Protein AF-A0A9D6NI84-F1 (afdb_monomer_lite)

Radius of gyration: 28.87 Å; chains: 1; bounding box: 32×53×102 Å

Sequence (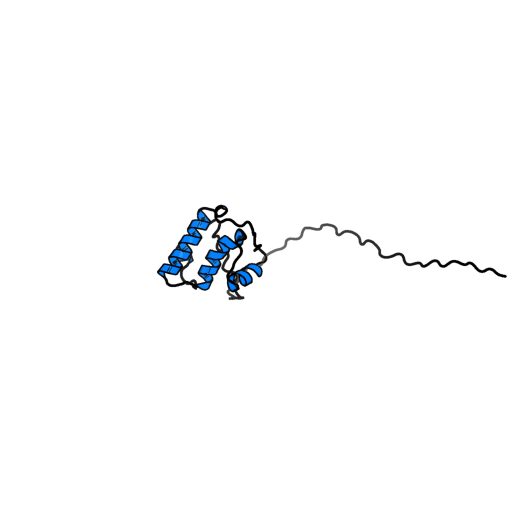133 aa):
MSRGQTAEPGSCSRASLTAPPEPTAANPEPGHQPGELSSSEPSAARPPSFDTAHRLLNASDLEGRTARELTLIRNEIFARHGRPFVDEELRRYFLSQGWYSPDPDYNDSRLSNVEKKNAALILRYQREHGLEW

Secondary structure (DSSP, 8-state):
---------------PPPPPPPP-------------------SS-------TTTS---HHHHTT--HHHHHHHHHHHHHHTTPPP-SHHHHHHHHTSTT----TT--GGGS-HHHHHHHHHHHHHHHHHT---

Foldseek 3Di:
DDDDDDDDDDDDDDDDDDDDDDDDDDDDDDDDDDDDPPPDDDDVHDLPQPVLQPDADDVVNCPPDALVSLVSNLCVQQQLQQDQDPDPVSNVVSVVDPNGHHDPPRDPVPGDPSNVNNSVNSVVSCVVVVRHD

Structure (mmCIF, N/CA/C/O backbone):
data_AF-A0A9D6NI84-F1
#
_entry.id   AF-A0A9D6NI84-F1
#
loop_
_atom_site.group_PDB
_atom_site.id
_atom_site.type_symbol
_atom_site.label_atom_id
_atom_site.label_alt_id
_atom_site.label_comp_id
_atom_site.label_asym_id
_atom_site.label_entity_id
_atom_site.label_seq_id
_atom_site.pdbx_PDB_ins_code
_atom_site.Cartn_x
_atom_site.Cartn_y
_atom_site.Cartn_z
_atom_site.occupancy
_atom_site.B_iso_or_equiv
_atom_site.auth_seq_id
_atom_site.auth_comp_id
_atom_site.auth_asym_id
_atom_site.auth_atom_id
_atom_site.pdbx_PDB_model_num
ATOM 1 N N . MET A 1 1 ? 16.695 7.753 -84.855 1.00 41.91 1 MET A N 1
ATOM 2 C CA . MET A 1 1 ? 16.690 9.232 -84.741 1.00 41.91 1 MET A CA 1
ATOM 3 C C . MET A 1 1 ? 15.649 9.581 -83.680 1.00 41.91 1 MET A C 1
ATOM 5 O O . MET A 1 1 ? 14.603 8.968 -83.731 1.00 41.91 1 MET A O 1
ATOM 9 N N . SER A 1 2 ? 15.794 10.441 -82.679 1.00 45.62 2 SER A N 1
ATOM 10 C CA . SER A 1 2 ? 16.821 11.395 -82.279 1.00 45.62 2 SER A CA 1
ATOM 11 C C . SER A 1 2 ? 16.518 11.836 -80.836 1.00 45.62 2 SER A C 1
ATOM 13 O O . SER A 1 2 ? 15.363 12.034 -80.492 1.00 45.62 2 SER A O 1
ATOM 15 N N . ARG A 1 3 ? 17.592 11.982 -80.054 1.00 52.34 3 ARG A N 1
ATOM 16 C CA . ARG A 1 3 ? 17.929 13.046 -79.085 1.00 52.34 3 ARG A CA 1
ATOM 17 C C . ARG A 1 3 ? 16.830 13.770 -78.284 1.00 52.34 3 ARG A C 1
ATOM 19 O O . ARG A 1 3 ? 15.987 14.448 -78.854 1.00 52.34 3 ARG A O 1
ATOM 26 N N . GLY A 1 4 ? 17.064 13.848 -76.970 1.00 49.09 4 GLY A N 1
ATOM 27 C CA . GLY A 1 4 ? 16.638 14.962 -76.114 1.00 49.09 4 GLY A CA 1
ATOM 28 C C . GLY A 1 4 ? 16.881 14.669 -74.633 1.00 49.09 4 GLY A C 1
ATOM 29 O O . GLY A 1 4 ? 16.224 13.809 -74.070 1.00 49.09 4 GLY A O 1
ATOM 30 N N . GLN A 1 5 ? 17.848 15.351 -74.024 1.00 55.16 5 GLN A N 1
ATOM 31 C CA . GLN A 1 5 ? 18.309 15.193 -72.644 1.00 55.16 5 GLN A CA 1
ATOM 32 C C . GLN A 1 5 ? 18.334 16.594 -72.020 1.00 55.16 5 GLN A C 1
ATOM 34 O O . GLN A 1 5 ? 19.078 17.429 -72.518 1.00 55.16 5 GLN A O 1
ATOM 39 N N . THR A 1 6 ? 17.526 16.843 -70.983 1.00 53.12 6 THR A N 1
ATOM 40 C CA . THR A 1 6 ? 17.542 18.017 -70.072 1.00 53.12 6 THR A CA 1
ATOM 41 C C . THR A 1 6 ? 16.701 17.627 -68.844 1.00 53.12 6 THR A C 1
ATOM 43 O O . THR A 1 6 ? 15.527 17.322 -69.010 1.00 53.12 6 THR A O 1
ATOM 46 N N . ALA A 1 7 ? 17.286 17.305 -67.686 1.00 46.12 7 ALA A N 1
ATOM 47 C CA . ALA A 1 7 ? 17.773 18.199 -66.624 1.00 46.12 7 ALA A CA 1
ATOM 48 C C . ALA A 1 7 ? 16.633 18.870 -65.826 1.00 46.12 7 ALA A C 1
ATOM 50 O O . ALA A 1 7 ? 16.098 19.889 -66.247 1.00 46.12 7 ALA A O 1
ATOM 51 N N . GLU A 1 8 ? 16.326 18.313 -64.650 1.00 56.12 8 GLU A N 1
ATOM 52 C CA . GLU A 1 8 ? 15.474 18.918 -63.618 1.00 56.12 8 GLU A CA 1
ATOM 53 C C . GLU A 1 8 ? 16.327 19.244 -62.380 1.00 56.12 8 GLU A C 1
ATOM 55 O O . GLU A 1 8 ? 17.006 18.348 -61.872 1.00 56.12 8 GLU A O 1
ATOM 60 N N . PRO A 1 9 ? 16.301 20.482 -61.856 1.00 51.69 9 PRO A N 1
ATOM 61 C CA . PRO A 1 9 ? 16.71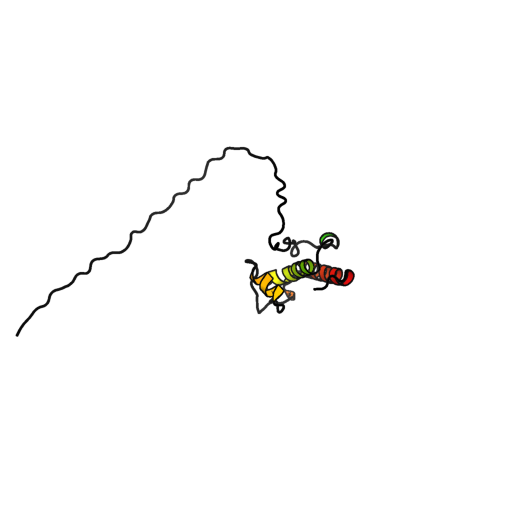3 20.742 -60.483 1.00 51.69 9 PRO A CA 1
ATOM 62 C C . PRO A 1 9 ? 15.505 21.111 -59.612 1.00 51.69 9 PRO A C 1
ATOM 64 O O . PRO A 1 9 ? 14.971 22.218 -59.678 1.00 51.69 9 PRO A O 1
ATOM 67 N N . GLY A 1 10 ? 15.100 20.177 -58.750 1.00 47.12 10 GLY A N 1
ATOM 68 C CA . GLY A 1 10 ? 14.186 20.437 -57.641 1.00 47.12 10 GLY A CA 1
ATOM 69 C C . GLY A 1 10 ? 14.912 21.171 -56.513 1.00 47.12 10 GLY A C 1
ATOM 70 O O . GLY A 1 10 ? 15.839 20.639 -55.908 1.00 47.12 10 GLY A O 1
ATOM 71 N N . SER A 1 11 ? 14.485 22.400 -56.240 1.00 52.22 11 SER A N 1
ATOM 72 C CA . SER A 1 11 ? 14.919 23.219 -55.109 1.00 52.22 11 SER A CA 1
ATOM 73 C C . SER A 1 11 ? 13.893 23.108 -53.981 1.00 52.22 11 SER A C 1
ATOM 75 O O . SER A 1 11 ? 12.736 23.462 -54.187 1.00 52.22 11 SER A O 1
ATOM 77 N N . CYS A 1 12 ? 14.299 22.633 -52.798 1.00 41.75 12 CYS A N 1
ATOM 78 C CA . CYS A 1 12 ? 13.628 22.956 -51.533 1.00 41.75 12 CYS A CA 1
ATOM 79 C C . CYS A 1 12 ? 14.543 22.632 -50.334 1.00 41.75 12 CYS A C 1
ATOM 81 O O . CYS A 1 12 ? 14.502 21.539 -49.772 1.00 41.75 12 CYS A O 1
ATOM 83 N N . SER A 1 13 ? 15.380 23.591 -49.933 1.00 50.59 13 SER A N 1
ATOM 84 C CA . SER A 1 13 ? 16.149 23.530 -48.682 1.00 50.59 13 SER A CA 1
ATOM 85 C C . SER A 1 13 ? 15.227 23.787 -47.486 1.00 50.59 13 SER A C 1
ATOM 87 O O . SER A 1 13 ? 14.523 24.796 -47.449 1.00 50.59 13 SER A O 1
ATOM 89 N N . ARG A 1 14 ? 15.212 22.874 -46.507 1.00 51.50 14 ARG A N 1
ATOM 90 C CA . ARG A 1 14 ? 14.325 22.928 -45.336 1.00 51.50 14 ARG A CA 1
ATOM 91 C C . ARG A 1 14 ? 15.042 23.442 -44.081 1.00 51.50 14 ARG A C 1
ATOM 93 O O . ARG A 1 14 ? 16.007 22.837 -43.638 1.00 51.50 14 ARG A O 1
ATOM 100 N N . ALA A 1 15 ? 14.427 24.484 -43.518 1.00 46.00 15 ALA A N 1
ATOM 101 C CA . ALA A 1 15 ? 14.335 24.911 -42.117 1.00 46.00 15 ALA A CA 1
ATOM 102 C C . ALA A 1 15 ? 15.609 25.314 -41.346 1.00 46.00 15 ALA A C 1
ATOM 104 O O . ALA A 1 15 ? 16.441 24.498 -40.960 1.00 46.00 15 ALA A O 1
ATOM 105 N N . SER A 1 16 ? 15.640 26.615 -41.048 1.00 46.91 16 SER A N 1
ATOM 106 C CA . SER A 1 16 ? 16.520 27.337 -40.134 1.00 46.91 16 SER A CA 1
ATOM 107 C C . SER A 1 16 ? 16.557 26.764 -38.715 1.00 46.91 16 SER A C 1
ATOM 109 O O . SER A 1 16 ? 15.522 26.455 -38.126 1.00 46.91 16 SER A O 1
ATOM 111 N N . LEU A 1 17 ? 17.765 26.727 -38.148 1.00 47.06 17 LEU A N 1
ATOM 112 C CA . LEU A 1 17 ? 18.011 26.614 -36.715 1.00 47.06 17 LEU A CA 1
ATOM 113 C C . LEU A 1 17 ? 17.595 27.920 -36.017 1.00 47.06 17 LEU A C 1
ATOM 115 O O . LEU A 1 17 ? 18.079 28.994 -36.374 1.00 47.06 17 LEU A O 1
ATOM 119 N N . THR A 1 18 ? 16.736 27.817 -35.005 1.00 41.94 18 THR A N 1
ATOM 120 C CA . THR A 1 18 ? 16.4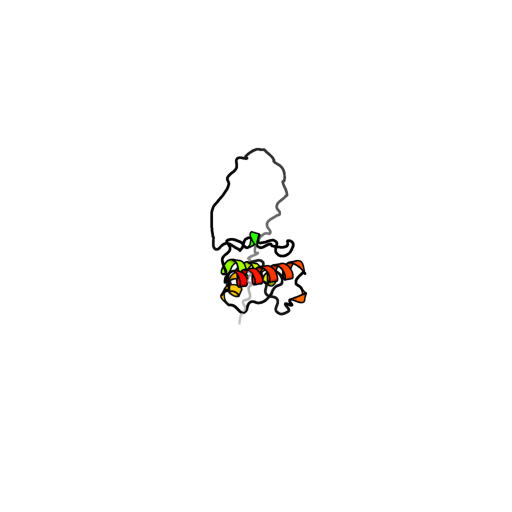22 28.912 -34.076 1.00 41.94 18 THR A CA 1
ATOM 121 C C . THR A 1 18 ? 17.415 28.915 -32.910 1.00 41.94 18 THR A C 1
ATOM 123 O O . THR A 1 18 ? 17.814 27.865 -32.410 1.00 41.94 18 THR A O 1
ATOM 126 N N . ALA A 1 19 ? 17.817 30.130 -32.541 1.00 50.44 19 ALA A N 1
ATOM 127 C CA . ALA A 1 19 ? 18.874 30.534 -31.617 1.00 50.44 19 ALA A CA 1
ATOM 128 C C . ALA A 1 19 ? 18.527 30.330 -30.109 1.00 50.44 19 ALA A C 1
ATOM 130 O O . ALA A 1 19 ? 17.386 29.989 -29.790 1.00 50.44 19 ALA A O 1
ATOM 131 N N . PRO A 1 20 ? 19.493 30.518 -29.179 1.00 55.03 20 PRO A N 1
ATOM 132 C CA . PRO A 1 20 ? 19.393 30.131 -27.765 1.00 55.03 20 PRO A CA 1
ATOM 133 C C . PRO A 1 20 ? 18.712 31.195 -26.878 1.00 55.03 20 PRO A C 1
ATOM 135 O O . PRO A 1 20 ? 18.809 32.381 -27.189 1.00 55.03 20 PRO A O 1
ATOM 138 N N . PRO A 1 21 ? 18.100 30.823 -25.735 1.00 51.81 21 PRO A N 1
ATOM 139 C CA . PRO A 1 21 ? 17.722 31.791 -24.709 1.00 51.81 21 PRO A CA 1
ATOM 140 C C . PRO A 1 21 ? 18.825 31.982 -23.650 1.00 51.81 21 PRO A C 1
ATOM 142 O O . PRO A 1 21 ? 19.317 31.025 -23.050 1.00 51.81 21 PRO A O 1
ATOM 145 N N . GLU A 1 22 ? 19.186 33.248 -23.433 1.00 48.59 22 GLU A N 1
ATOM 146 C CA . GLU A 1 22 ? 20.034 33.757 -22.346 1.00 48.59 22 GLU A CA 1
ATOM 147 C C . GLU A 1 22 ? 19.383 33.619 -20.950 1.00 48.59 22 GLU A C 1
ATOM 149 O O . GLU A 1 22 ? 18.154 33.584 -20.836 1.00 48.59 22 GLU A O 1
ATOM 154 N N . PRO A 1 23 ? 20.187 33.600 -19.866 1.00 53.25 23 PRO A N 1
ATOM 155 C CA . PRO A 1 23 ? 19.708 33.633 -18.489 1.00 53.25 23 PRO A CA 1
ATOM 156 C C . PRO A 1 23 ? 19.504 35.077 -18.004 1.00 53.25 23 PRO A C 1
ATOM 158 O O . PRO A 1 23 ? 20.420 35.894 -18.058 1.00 53.25 23 PRO A O 1
ATOM 161 N N . THR A 1 24 ? 18.342 35.390 -17.428 1.00 40.97 24 THR A N 1
ATOM 162 C CA . THR A 1 24 ? 18.214 36.566 -16.556 1.00 40.97 24 THR A CA 1
ATOM 163 C C . THR A 1 24 ? 17.449 36.197 -15.290 1.00 40.97 24 THR A C 1
ATOM 165 O O . THR A 1 24 ? 16.264 35.870 -15.304 1.00 40.97 24 THR A O 1
ATOM 168 N N . ALA A 1 25 ? 18.185 36.174 -14.184 1.00 46.00 25 ALA A N 1
ATOM 169 C CA . ALA A 1 25 ? 17.666 36.117 -12.833 1.00 46.00 25 ALA A CA 1
ATOM 170 C C . ALA A 1 25 ? 17.922 37.487 -12.208 1.00 46.00 25 ALA A C 1
ATOM 172 O O . ALA A 1 25 ? 19.074 37.911 -12.174 1.00 46.00 25 ALA A O 1
ATOM 173 N N . ALA A 1 26 ? 16.861 38.144 -11.737 1.00 47.84 26 ALA A N 1
ATOM 174 C CA . ALA A 1 26 ? 16.812 39.002 -10.547 1.00 47.84 26 ALA A CA 1
ATOM 175 C C . ALA A 1 26 ? 15.674 40.021 -10.674 1.00 47.84 26 ALA A C 1
ATOM 177 O O . ALA A 1 26 ? 15.818 41.050 -11.328 1.00 47.84 26 ALA A O 1
ATOM 178 N N . ASN A 1 27 ? 14.572 39.771 -9.968 1.00 55.97 27 ASN A N 1
ATOM 179 C CA . ASN A 1 27 ? 13.866 40.842 -9.273 1.00 55.97 27 ASN A CA 1
ATOM 180 C C . ASN A 1 27 ? 13.091 40.257 -8.077 1.00 55.97 27 ASN A C 1
ATOM 182 O O . ASN A 1 27 ? 12.214 39.419 -8.299 1.00 55.97 27 ASN A O 1
ATOM 186 N N . PRO A 1 28 ? 13.400 40.640 -6.827 1.00 57.09 28 PRO A N 1
ATOM 187 C CA . PRO A 1 28 ? 12.533 40.398 -5.687 1.00 57.09 28 PRO A CA 1
ATOM 188 C C . PRO A 1 28 ? 11.848 41.702 -5.254 1.00 57.09 28 PRO A C 1
ATOM 190 O O . PRO A 1 28 ? 12.518 42.658 -4.882 1.00 57.09 28 PRO A O 1
ATOM 193 N N . GLU A 1 29 ? 10.519 41.722 -5.199 1.00 46.34 29 GLU A N 1
ATOM 194 C CA . GLU A 1 29 ? 9.791 42.660 -4.333 1.00 46.34 29 GLU A CA 1
ATOM 195 C C . GLU A 1 29 ? 8.458 42.039 -3.862 1.00 46.34 29 GLU A C 1
ATOM 197 O O . GLU A 1 29 ? 8.056 40.998 -4.389 1.00 46.34 29 GLU A O 1
ATOM 202 N N . PRO A 1 30 ? 7.841 42.538 -2.774 1.00 53.94 30 PRO A N 1
ATOM 203 C CA . PRO A 1 30 ? 7.698 41.760 -1.557 1.00 53.94 30 PRO A CA 1
ATOM 204 C C . PRO A 1 30 ? 6.239 41.624 -1.108 1.00 53.94 30 PRO A C 1
ATOM 206 O O . PRO A 1 30 ? 5.355 42.377 -1.498 1.00 53.94 30 PRO A O 1
ATOM 209 N N . GLY A 1 31 ? 6.030 40.693 -0.180 1.00 44.53 31 GLY A N 1
ATOM 210 C CA . GLY A 1 31 ? 4.892 40.705 0.731 1.00 44.53 31 GLY A CA 1
ATOM 211 C C . GLY A 1 31 ? 3.577 40.256 0.117 1.00 44.53 31 GLY A C 1
ATOM 212 O O . GLY A 1 31 ? 2.889 41.047 -0.498 1.00 44.53 31 GLY A O 1
ATOM 213 N N . HIS A 1 32 ? 3.187 39.017 0.403 1.00 43.25 32 HIS A N 1
ATOM 214 C CA . HIS A 1 32 ? 1.816 38.672 0.781 1.00 43.25 32 HIS A CA 1
ATOM 215 C C . HIS A 1 32 ? 1.880 37.370 1.590 1.00 43.25 32 HIS A C 1
ATOM 217 O O . HIS A 1 32 ? 2.055 36.285 1.046 1.00 43.25 32 HIS A O 1
ATOM 223 N N . GLN A 1 33 ? 1.760 37.487 2.911 1.00 50.66 33 GLN A N 1
ATOM 224 C CA . GLN A 1 33 ? 0.988 36.510 3.673 1.00 50.66 33 GLN A CA 1
ATOM 225 C C . GLN A 1 33 ? -0.333 37.205 3.998 1.00 50.66 33 GLN A C 1
ATOM 227 O O . GLN A 1 33 ? -0.327 38.335 4.490 1.00 50.66 33 GLN A O 1
ATOM 232 N N . PRO A 1 34 ? -1.455 36.568 3.664 1.00 48.56 34 PRO A N 1
ATOM 233 C CA . PRO A 1 34 ? -2.281 36.022 4.729 1.00 48.56 34 PRO A CA 1
ATOM 234 C C . PRO A 1 34 ? -2.612 34.553 4.464 1.00 48.56 34 PRO A C 1
ATOM 236 O O . PRO A 1 34 ? -2.600 34.083 3.329 1.00 48.56 34 PRO A O 1
ATOM 239 N N . GLY A 1 35 ? -2.854 33.820 5.546 1.00 51.84 35 GLY A N 1
ATOM 240 C CA . GLY A 1 35 ? -3.148 32.401 5.489 1.00 51.84 35 GLY A CA 1
ATOM 241 C C . GLY A 1 35 ? -4.433 32.083 4.739 1.00 51.84 35 GLY A C 1
ATOM 242 O O . GLY A 1 35 ? -5.401 32.833 4.778 1.00 51.84 35 GLY A O 1
ATOM 243 N N . GLU A 1 36 ? -4.458 30.890 4.164 1.00 39.53 36 GLU A N 1
ATOM 244 C CA . GLU A 1 36 ? -5.696 30.158 3.986 1.00 39.53 36 GLU A CA 1
ATOM 245 C C . GLU A 1 36 ? -5.400 28.688 4.267 1.00 39.53 36 GLU A C 1
ATOM 247 O O . GLU A 1 36 ? -4.623 28.024 3.580 1.00 39.53 36 GLU A O 1
ATOM 252 N N . LEU A 1 37 ? -5.983 28.205 5.361 1.00 45.59 37 LEU A N 1
ATOM 253 C CA . LEU A 1 37 ? -6.185 26.792 5.624 1.00 45.59 37 LEU A CA 1
ATOM 254 C C . LEU A 1 37 ? -7.053 26.256 4.479 1.00 45.59 37 LEU A C 1
ATOM 256 O O . LEU A 1 37 ? -8.277 26.298 4.558 1.00 45.59 37 LEU A O 1
ATOM 260 N N . SER A 1 38 ? -6.427 25.810 3.389 1.00 39.66 38 SER A N 1
ATOM 261 C CA . SER A 1 38 ? -7.139 25.203 2.265 1.00 39.66 38 SER A CA 1
ATOM 262 C C . SER A 1 38 ? -7.507 23.764 2.625 1.00 39.66 38 SER A C 1
ATOM 264 O O . SER A 1 38 ? -6.867 22.788 2.238 1.00 39.66 38 SER A O 1
ATOM 266 N N . SER A 1 39 ? -8.548 23.662 3.445 1.00 47.81 39 SER A N 1
ATOM 267 C CA . SER A 1 39 ? -9.417 22.500 3.521 1.00 47.81 39 SER A CA 1
ATOM 268 C C . SER A 1 39 ? -10.171 22.405 2.194 1.00 47.81 39 SER A C 1
ATOM 270 O O . SER A 1 39 ? -11.048 23.219 1.913 1.00 47.81 39 SER A O 1
ATOM 272 N N . SER A 1 40 ? -9.815 21.446 1.344 1.00 46.53 40 SER A N 1
ATOM 273 C CA . SER A 1 40 ? -10.614 21.037 0.181 1.00 46.53 40 SER A CA 1
ATOM 274 C C . SER A 1 40 ? -10.329 19.560 -0.124 1.00 46.53 40 SER A C 1
ATOM 276 O O . SER A 1 40 ? -9.284 19.208 -0.662 1.00 46.53 40 SER A O 1
ATOM 278 N N . GLU A 1 41 ? -11.249 18.704 0.321 1.00 56.25 41 GLU A N 1
ATOM 279 C CA . GLU A 1 41 ? -11.273 17.231 0.248 1.00 56.25 41 GLU A CA 1
ATOM 280 C C . GLU A 1 41 ? -11.502 16.681 -1.196 1.00 56.25 41 GLU A C 1
ATOM 282 O O . GLU A 1 41 ? -11.395 17.415 -2.175 1.00 56.25 41 GLU A O 1
ATOM 287 N N . PRO A 1 42 ? -11.878 15.401 -1.395 1.00 50.78 42 PRO A N 1
ATOM 288 C CA . PRO A 1 42 ? -11.037 14.217 -1.495 1.00 50.78 42 PRO A CA 1
ATOM 289 C C . PRO A 1 42 ? -11.047 13.687 -2.944 1.00 50.78 42 PRO A C 1
ATOM 291 O O . PRO A 1 42 ? -11.936 12.943 -3.360 1.00 50.78 42 PRO A O 1
ATOM 294 N N . SER A 1 43 ? -10.035 14.037 -3.737 1.00 44.16 43 SER A N 1
ATOM 295 C CA . SER A 1 43 ? -9.891 13.516 -5.104 1.00 44.16 43 SER A CA 1
ATOM 296 C C . SER A 1 43 ? -9.227 12.141 -5.070 1.00 44.16 43 SER A C 1
ATOM 298 O O . SER A 1 43 ? -8.002 12.055 -5.123 1.00 44.16 43 SER A O 1
ATOM 300 N N . ALA A 1 44 ? -10.020 11.077 -4.875 1.00 48.72 44 ALA A N 1
ATOM 301 C CA . ALA A 1 44 ? -9.560 9.677 -4.864 1.00 48.72 44 ALA A CA 1
ATOM 302 C C . ALA A 1 44 ? -8.227 9.502 -4.108 1.00 48.72 44 ALA A C 1
ATOM 304 O O . ALA A 1 44 ? -7.285 8.887 -4.616 1.00 48.72 44 ALA A O 1
ATOM 305 N N . ALA A 1 45 ? -8.148 10.173 -2.950 1.00 46.12 45 ALA A N 1
ATOM 306 C CA . ALA A 1 45 ? -6.906 10.685 -2.402 1.00 46.12 45 ALA A CA 1
ATOM 307 C C . ALA A 1 45 ? -5.870 9.571 -2.309 1.00 46.12 45 ALA A C 1
ATOM 309 O O . ALA A 1 45 ? -6.096 8.542 -1.667 1.00 46.12 45 ALA A O 1
ATOM 310 N N . ARG A 1 46 ? -4.731 9.792 -2.979 1.00 53.97 46 ARG A N 1
ATOM 311 C CA . ARG A 1 46 ? -3.465 9.124 -2.672 1.00 53.97 46 ARG A CA 1
ATOM 312 C C . ARG A 1 46 ? -3.434 8.913 -1.155 1.00 53.97 46 ARG A C 1
ATOM 314 O O . ARG A 1 46 ? -3.677 9.918 -0.471 1.00 53.97 46 ARG A O 1
ATOM 321 N N . PRO A 1 47 ? -3.221 7.687 -0.618 1.00 54.78 47 PRO A N 1
ATOM 322 C CA . PRO A 1 47 ? -3.083 7.541 0.816 1.00 54.78 47 PRO A CA 1
ATOM 323 C C . PRO A 1 47 ? -2.082 8.615 1.229 1.00 54.78 47 PRO A C 1
ATOM 325 O O . PRO A 1 47 ? -1.116 8.846 0.482 1.00 54.78 47 PRO A O 1
ATOM 328 N N . PRO A 1 48 ? -2.367 9.380 2.298 1.00 54.16 48 PRO A N 1
ATOM 329 C CA . PRO A 1 48 ? -1.399 10.347 2.787 1.00 54.16 48 PRO A CA 1
ATOM 330 C C . PRO A 1 48 ? -0.089 9.581 2.847 1.00 54.16 48 PRO A C 1
ATOM 332 O O . PRO A 1 48 ? -0.083 8.502 3.434 1.00 54.16 48 PRO A O 1
ATOM 335 N N . SER A 1 49 ? 0.914 10.043 2.087 1.00 58.06 49 SER A N 1
ATOM 336 C CA . SER A 1 49 ? 2.177 9.329 1.901 1.00 58.06 49 SER A CA 1
ATOM 337 C C . SER A 1 49 ? 2.774 9.247 3.289 1.00 58.06 49 SER A C 1
ATOM 339 O O . SER A 1 49 ? 3.405 10.192 3.760 1.00 58.06 49 SER A O 1
ATOM 341 N N . PHE A 1 50 ? 2.431 8.186 4.004 1.00 62.47 50 PHE A N 1
ATOM 342 C CA . PHE A 1 50 ? 2.905 7.988 5.341 1.00 62.47 50 PHE A CA 1
ATOM 343 C C . PHE A 1 50 ? 4.385 7.741 5.144 1.00 62.47 50 PHE A C 1
ATOM 345 O O . PHE A 1 50 ? 4.805 7.087 4.188 1.00 62.47 50 PHE A O 1
ATOM 352 N N . ASP A 1 51 ? 5.197 8.292 6.031 1.00 68.44 51 ASP A N 1
ATOM 353 C CA . ASP A 1 51 ? 6.630 8.057 5.985 1.00 68.44 51 ASP A CA 1
ATOM 354 C C . ASP A 1 51 ? 6.928 6.635 6.502 1.00 68.44 51 ASP A C 1
ATOM 356 O O . ASP A 1 51 ? 7.711 6.423 7.420 1.00 68.44 51 ASP A O 1
ATOM 360 N N . THR A 1 52 ? 6.228 5.630 5.959 1.00 77.06 52 THR A N 1
ATOM 361 C CA . THR A 1 52 ? 6.264 4.226 6.378 1.00 77.06 52 THR A CA 1
ATOM 362 C C . THR A 1 52 ? 7.630 3.599 6.149 1.00 77.06 52 THR A C 1
ATOM 364 O O . THR A 1 52 ? 7.903 2.529 6.693 1.00 77.06 52 THR A O 1
ATOM 367 N N . ALA A 1 53 ? 8.470 4.251 5.343 1.00 73.75 53 ALA A N 1
ATOM 368 C CA . ALA A 1 53 ? 9.841 3.858 5.080 1.00 73.75 53 ALA A CA 1
ATOM 369 C C . ALA A 1 53 ? 10.823 4.367 6.154 1.00 73.75 53 ALA A C 1
ATOM 371 O O . ALA A 1 53 ? 11.740 3.625 6.510 1.00 73.75 53 ALA A O 1
ATOM 372 N N . HIS A 1 54 ? 10.633 5.571 6.720 1.00 77.00 54 HIS A N 1
ATOM 373 C CA . HIS A 1 54 ? 11.609 6.170 7.649 1.00 77.00 54 HIS A CA 1
ATOM 374 C C . HIS A 1 54 ? 11.086 6.349 9.083 1.00 77.00 54 HIS A C 1
ATOM 376 O O . HIS A 1 54 ? 11.887 6.462 10.013 1.00 77.00 54 HIS A O 1
ATOM 382 N N . ARG A 1 55 ? 9.767 6.335 9.302 1.00 86.62 55 ARG A N 1
ATOM 383 C CA . ARG A 1 55 ? 9.126 6.514 10.613 1.00 86.62 55 ARG A CA 1
ATOM 384 C C . ARG A 1 55 ? 8.324 5.277 11.010 1.00 86.62 55 ARG A C 1
ATOM 386 O O . ARG A 1 55 ? 7.575 4.716 10.217 1.00 86.62 55 ARG A O 1
ATOM 393 N N . LEU A 1 56 ? 8.440 4.880 12.277 1.00 87.81 56 LEU A N 1
ATOM 394 C CA . LEU A 1 56 ? 7.558 3.870 12.863 1.00 87.81 56 LEU A CA 1
ATOM 395 C C . LEU A 1 56 ? 6.157 4.452 13.076 1.00 87.81 56 LEU A C 1
ATOM 397 O O . LEU A 1 56 ? 6.002 5.488 13.728 1.00 87.81 56 LEU A O 1
ATOM 401 N N . LEU A 1 57 ? 5.157 3.770 12.528 1.00 87.88 57 LEU A N 1
ATOM 402 C CA . LEU A 1 57 ? 3.751 4.055 12.779 1.00 87.88 57 LEU A CA 1
ATOM 403 C C . LEU A 1 57 ? 3.357 3.551 14.171 1.00 87.88 57 LEU A C 1
ATOM 405 O O . LEU A 1 57 ? 3.966 2.621 14.700 1.00 87.88 57 LEU A O 1
ATOM 409 N 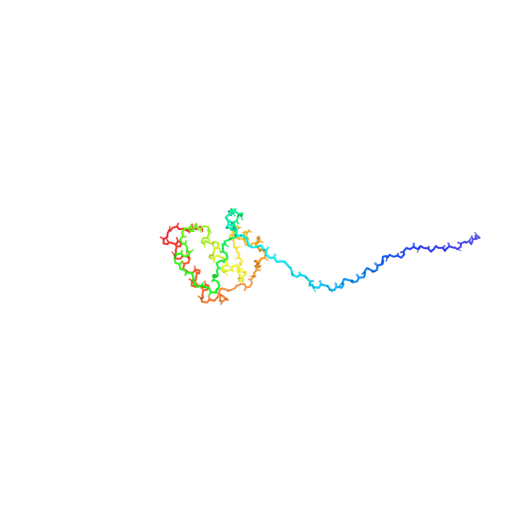N . ASN A 1 58 ? 2.314 4.143 14.748 1.00 90.31 58 ASN A N 1
ATOM 410 C CA . ASN A 1 58 ? 1.651 3.643 15.950 1.00 90.31 58 ASN A CA 1
ATOM 411 C C . ASN A 1 58 ? 0.155 3.448 15.688 1.00 90.31 58 ASN A C 1
ATOM 413 O O . ASN A 1 58 ? -0.372 3.904 14.678 1.00 90.31 58 ASN A O 1
ATOM 417 N N . ALA A 1 59 ? -0.547 2.796 16.618 1.00 87.12 59 ALA A N 1
ATOM 418 C CA . ALA A 1 59 ? -1.991 2.573 16.505 1.00 87.12 59 ALA A CA 1
ATOM 419 C C . ALA A 1 59 ? -2.778 3.884 16.311 1.00 87.12 59 ALA A C 1
ATOM 421 O O . ALA A 1 59 ? -3.723 3.914 15.533 1.00 87.12 59 ALA A O 1
ATOM 422 N N . SER A 1 60 ? -2.339 4.982 16.934 1.00 87.69 60 SER A N 1
ATOM 423 C CA . SER A 1 60 ? -2.944 6.307 16.755 1.00 87.69 60 SER A CA 1
ATOM 424 C C . SER A 1 60 ? -2.810 6.855 15.330 1.00 87.69 60 SER A C 1
ATOM 426 O O . SER A 1 60 ? -3.680 7.596 14.893 1.00 87.69 60 SER A O 1
ATOM 428 N N . ASP A 1 61 ? -1.759 6.491 14.581 1.00 86.69 61 ASP A N 1
ATOM 429 C CA . ASP A 1 61 ? -1.625 6.878 13.166 1.00 86.69 61 ASP A CA 1
ATOM 430 C C . ASP A 1 61 ? -2.618 6.100 12.268 1.00 86.69 61 ASP A C 1
ATOM 432 O O . ASP A 1 61 ? -2.925 6.534 11.155 1.00 86.69 61 ASP A O 1
ATOM 436 N N . LEU A 1 62 ? -3.111 4.949 12.747 1.00 89.69 62 LEU A N 1
ATOM 437 C CA . LEU A 1 62 ? -4.051 4.060 12.052 1.00 89.69 62 LEU A CA 1
ATOM 438 C C . LEU A 1 62 ? -5.514 4.308 12.447 1.00 89.69 62 LEU A C 1
ATOM 440 O O . LEU A 1 62 ? -6.424 3.838 11.765 1.00 89.69 62 LEU A O 1
ATOM 444 N N . GLU A 1 63 ? -5.744 5.040 13.536 1.00 88.88 63 GLU A N 1
ATOM 445 C CA . GLU A 1 63 ? -7.078 5.330 14.047 1.00 88.88 63 GLU A CA 1
ATOM 446 C C . GLU A 1 63 ? -7.893 6.165 13.050 1.00 88.88 63 GLU A C 1
ATOM 448 O O . GLU A 1 63 ? -7.385 7.073 12.389 1.00 88.88 63 GLU A O 1
ATOM 453 N N . GLY A 1 64 ? -9.175 5.821 12.903 1.00 87.19 64 GLY A N 1
ATOM 454 C CA . GLY A 1 64 ? -10.083 6.481 11.962 1.00 87.19 64 GLY A CA 1
ATOM 455 C C . GLY A 1 64 ? -9.875 6.100 10.492 1.00 87.19 64 GLY A C 1
ATOM 456 O O . GLY A 1 64 ? -10.587 6.621 9.635 1.00 87.19 64 GLY A O 1
ATOM 457 N N . ARG A 1 65 ? -8.942 5.189 10.179 1.00 88.88 65 ARG A N 1
ATOM 458 C CA . ARG A 1 65 ? -8.729 4.681 8.817 1.00 88.88 65 ARG A CA 1
ATOM 459 C C . ARG A 1 65 ? -9.649 3.513 8.495 1.00 88.88 65 ARG A C 1
ATOM 461 O O . ARG A 1 65 ? -9.916 2.644 9.322 1.00 88.88 65 ARG A O 1
ATOM 468 N N . THR A 1 66 ? -10.087 3.466 7.246 1.00 91.19 66 THR A N 1
ATOM 469 C CA . THR A 1 66 ? -10.871 2.354 6.703 1.00 91.19 66 THR A CA 1
ATOM 470 C C . THR A 1 66 ? -9.997 1.129 6.410 1.00 91.19 66 THR A C 1
ATOM 472 O O . THR A 1 66 ? -8.791 1.244 6.186 1.00 91.19 66 THR A O 1
ATOM 475 N N . ALA A 1 67 ? -10.612 -0.058 6.324 1.00 90.81 67 ALA A N 1
ATOM 476 C CA . ALA A 1 67 ? -9.936 -1.299 5.916 1.00 90.81 67 ALA A CA 1
ATOM 477 C C . ALA A 1 67 ? -9.166 -1.150 4.592 1.00 90.81 67 ALA A C 1
ATOM 479 O O . ALA A 1 67 ? -8.036 -1.625 4.443 1.00 90.81 67 ALA A O 1
ATOM 480 N N . ARG A 1 68 ? -9.761 -0.418 3.645 1.00 90.38 68 ARG A N 1
ATOM 481 C CA . ARG A 1 68 ? -9.157 -0.114 2.350 1.00 90.38 68 ARG A CA 1
ATOM 482 C C . ARG A 1 68 ? -7.927 0.774 2.495 1.00 90.38 68 ARG A C 1
ATOM 484 O O . ARG A 1 68 ? -6.879 0.432 1.961 1.00 90.38 68 ARG A O 1
ATOM 491 N N . GLU A 1 69 ? -8.019 1.877 3.238 1.00 90.25 69 GLU A N 1
ATOM 492 C CA . GLU A 1 69 ? -6.871 2.763 3.480 1.00 90.25 69 GLU A CA 1
ATOM 493 C C . GLU A 1 69 ? -5.724 2.028 4.166 1.00 90.25 69 GLU A C 1
ATOM 495 O O . GLU A 1 69 ? -4.591 2.114 3.703 1.00 90.25 69 GLU A O 1
ATOM 500 N N . LEU A 1 70 ? -6.008 1.255 5.216 1.00 92.19 70 LEU A N 1
ATOM 501 C CA . LEU A 1 70 ? -4.996 0.451 5.904 1.00 92.19 70 LEU A CA 1
ATOM 502 C C . LEU A 1 70 ? -4.315 -0.521 4.941 1.00 92.19 70 LEU A C 1
ATOM 504 O O . LEU A 1 70 ? -3.091 -0.660 4.951 1.00 92.19 70 LEU A O 1
ATOM 508 N N . THR A 1 71 ? -5.086 -1.142 4.051 1.00 92.56 71 THR A N 1
ATOM 509 C CA . THR A 1 71 ? -4.527 -2.044 3.047 1.00 92.56 71 THR A CA 1
ATOM 510 C C . THR A 1 71 ? -3.681 -1.303 2.017 1.00 92.56 71 THR A C 1
ATOM 512 O O . THR A 1 71 ? -2.608 -1.790 1.661 1.00 92.56 71 THR A O 1
ATOM 515 N N . LEU A 1 72 ? -4.089 -0.114 1.573 1.00 91.56 72 LEU A N 1
ATOM 516 C CA . LEU A 1 72 ? -3.281 0.717 0.680 1.00 91.56 72 LEU A CA 1
ATOM 517 C C . LEU A 1 72 ? -1.977 1.165 1.350 1.00 91.56 72 LEU A C 1
ATOM 519 O O . LEU A 1 72 ? -0.923 1.011 0.744 1.00 91.56 72 LEU A O 1
ATOM 523 N N . ILE A 1 73 ? -2.015 1.626 2.604 1.00 90.25 73 ILE A N 1
ATOM 524 C CA . ILE A 1 73 ? -0.827 2.046 3.370 1.00 90.25 73 ILE A CA 1
ATOM 525 C C . ILE A 1 73 ? 0.129 0.864 3.565 1.00 90.25 73 ILE A C 1
ATOM 527 O O . ILE A 1 73 ? 1.332 0.979 3.339 1.00 90.25 73 ILE A O 1
ATOM 531 N N . ARG A 1 74 ? -0.401 -0.308 3.936 1.00 93.25 74 ARG A N 1
ATOM 532 C CA . ARG A 1 74 ? 0.399 -1.530 4.074 1.00 93.25 74 ARG A CA 1
ATOM 533 C C . ARG A 1 74 ? 1.059 -1.898 2.751 1.00 93.25 74 ARG A C 1
ATOM 535 O O . ARG A 1 74 ? 2.242 -2.212 2.742 1.00 93.25 74 ARG A O 1
ATOM 542 N N . ASN A 1 75 ? 0.306 -1.876 1.649 1.00 93.12 75 ASN A N 1
ATOM 543 C CA . ASN A 1 75 ? 0.806 -2.240 0.325 1.00 93.12 75 ASN A CA 1
ATOM 544 C C . ASN A 1 75 ? 1.725 -1.178 -0.290 1.00 93.12 75 ASN A C 1
ATOM 546 O O . ASN A 1 75 ? 2.576 -1.544 -1.092 1.00 93.12 75 ASN A O 1
ATOM 550 N N . GLU A 1 76 ? 1.622 0.091 0.109 1.00 91.31 76 GLU A N 1
ATOM 551 C CA . GLU A 1 76 ? 2.516 1.163 -0.339 1.00 91.31 76 GLU A CA 1
ATOM 552 C C . GLU A 1 76 ? 3.974 0.831 -0.022 1.00 91.31 76 GLU A C 1
ATOM 554 O O . GLU A 1 76 ? 4.830 0.967 -0.894 1.00 91.31 76 GLU A O 1
ATOM 559 N N . ILE A 1 77 ? 4.237 0.299 1.177 1.00 91.81 77 ILE A N 1
ATOM 560 C CA . ILE A 1 77 ? 5.562 -0.181 1.588 1.00 91.81 77 ILE A CA 1
ATOM 561 C C . ILE A 1 77 ? 6.114 -1.152 0.542 1.00 91.81 77 ILE A C 1
ATOM 563 O O . ILE A 1 77 ? 7.214 -0.979 0.041 1.00 91.81 77 ILE A O 1
ATOM 567 N N . PHE A 1 78 ? 5.330 -2.148 0.141 1.00 91.88 78 PHE A N 1
ATOM 568 C CA . PHE A 1 78 ? 5.775 -3.127 -0.845 1.00 91.88 78 PHE A CA 1
ATOM 569 C C . PHE A 1 78 ? 5.850 -2.544 -2.265 1.00 91.88 78 PHE A C 1
ATOM 571 O O . PHE A 1 78 ? 6.748 -2.888 -3.033 1.00 91.88 78 PHE A O 1
ATOM 578 N N . ALA A 1 79 ? 4.931 -1.643 -2.612 1.00 92.31 79 ALA A N 1
ATOM 579 C CA . ALA A 1 79 ? 4.878 -0.981 -3.907 1.00 92.31 79 ALA A CA 1
ATOM 580 C C . ALA A 1 79 ? 6.126 -0.121 -4.151 1.00 92.31 79 ALA A C 1
ATOM 582 O O . ALA A 1 79 ? 6.666 -0.125 -5.254 1.00 92.31 79 ALA A O 1
ATOM 583 N N . ARG A 1 80 ? 6.635 0.574 -3.125 1.00 90.19 80 ARG A N 1
ATOM 584 C CA . ARG A 1 80 ? 7.869 1.377 -3.210 1.00 90.19 80 ARG A CA 1
ATOM 585 C C . ARG A 1 80 ? 9.093 0.553 -3.607 1.00 90.19 80 ARG A C 1
ATOM 587 O O . ARG A 1 80 ? 10.000 1.089 -4.232 1.00 90.19 80 ARG A O 1
ATOM 594 N N . HIS A 1 81 ? 9.086 -0.740 -3.291 1.00 91.50 81 HIS A N 1
ATOM 595 C CA . HIS A 1 81 ? 10.132 -1.692 -3.672 1.00 91.50 81 HIS A CA 1
ATOM 596 C C . HIS A 1 81 ? 9.811 -2.475 -4.950 1.00 91.50 81 HIS A C 1
ATOM 598 O O . HIS A 1 81 ? 10.569 -3.365 -5.326 1.00 91.50 81 HIS A O 1
ATOM 604 N N . GLY A 1 82 ? 8.697 -2.161 -5.612 1.00 91.62 82 GLY A N 1
ATOM 605 C CA . GLY A 1 82 ? 8.294 -2.781 -6.868 1.00 91.62 82 GLY A CA 1
ATOM 606 C C . GLY A 1 82 ? 7.547 -4.103 -6.722 1.00 91.62 82 GLY A C 1
ATOM 607 O O . GLY A 1 82 ? 7.455 -4.845 -7.692 1.00 91.62 82 GLY A O 1
ATOM 608 N N . ARG A 1 83 ? 6.966 -4.429 -5.559 1.00 94.81 83 ARG A N 1
ATOM 609 C CA . ARG A 1 83 ? 6.189 -5.672 -5.428 1.00 94.81 83 ARG A CA 1
ATOM 610 C C . ARG A 1 83 ? 5.053 -5.721 -6.460 1.00 94.81 83 ARG A C 1
ATOM 612 O O . ARG A 1 83 ? 4.206 -4.822 -6.453 1.00 94.81 83 ARG A O 1
ATOM 619 N N . PRO A 1 84 ? 4.971 -6.760 -7.310 1.00 92.81 84 PRO A N 1
ATOM 620 C CA . PRO A 1 84 ? 3.832 -6.940 -8.196 1.00 92.81 84 PRO A CA 1
ATOM 621 C C . PRO A 1 84 ? 2.587 -7.337 -7.391 1.00 92.81 84 PRO A C 1
ATOM 623 O O . PRO A 1 84 ? 2.644 -8.180 -6.491 1.00 92.81 84 PRO A O 1
ATOM 626 N N . PHE A 1 85 ? 1.443 -6.735 -7.717 1.00 93.50 85 PHE A N 1
ATOM 627 C CA . PHE A 1 85 ? 0.161 -7.057 -7.088 1.00 93.50 85 PHE A CA 1
ATOM 628 C C . PHE A 1 85 ? -0.653 -8.011 -7.965 1.00 93.50 85 PHE A C 1
ATOM 630 O O . PHE A 1 85 ? -0.845 -7.763 -9.155 1.00 93.50 85 PHE A O 1
ATOM 637 N N . VAL A 1 86 ? -1.127 -9.103 -7.356 1.00 90.81 86 VAL A N 1
ATOM 638 C CA . VAL A 1 86 ? -2.049 -10.063 -7.990 1.00 90.81 86 VAL A CA 1
ATOM 639 C C . VAL A 1 86 ? -3.477 -9.526 -7.970 1.00 90.81 86 VAL A C 1
ATOM 641 O O . VAL A 1 86 ? -4.211 -9.693 -8.939 1.00 90.81 86 VAL A O 1
ATOM 644 N N . ASP A 1 87 ? -3.845 -8.858 -6.877 1.00 92.62 87 ASP A N 1
ATOM 645 C CA . ASP A 1 87 ? -5.147 -8.225 -6.728 1.00 92.62 87 ASP A CA 1
ATOM 646 C C . ASP A 1 87 ? -5.333 -7.121 -7.775 1.00 92.62 87 ASP A C 1
ATOM 648 O O . ASP A 1 87 ? -4.480 -6.239 -7.926 1.00 92.62 87 ASP A O 1
ATOM 652 N N . GLU A 1 88 ? -6.432 -7.191 -8.527 1.00 92.50 88 GLU A N 1
ATOM 653 C CA . GLU A 1 88 ? -6.674 -6.283 -9.644 1.00 92.50 88 GLU A CA 1
ATOM 654 C C . GLU A 1 88 ? -6.874 -4.843 -9.172 1.00 92.50 88 GLU A C 1
ATOM 656 O O . GLU A 1 88 ? -6.367 -3.920 -9.815 1.00 92.50 88 GLU A O 1
ATOM 661 N N . GLU A 1 89 ? -7.562 -4.640 -8.046 1.00 90.50 89 GLU A N 1
ATOM 662 C CA . GLU A 1 89 ? -7.812 -3.303 -7.528 1.00 90.50 89 GLU A CA 1
ATOM 663 C C . GLU A 1 89 ? -6.514 -2.668 -7.026 1.00 90.50 89 GLU A C 1
ATOM 665 O O . GLU A 1 89 ? -6.220 -1.533 -7.411 1.00 90.50 89 GLU A O 1
ATOM 670 N N . LEU A 1 90 ? -5.692 -3.400 -6.265 1.00 91.31 90 LEU A N 1
ATOM 671 C CA . LEU A 1 90 ? -4.376 -2.907 -5.843 1.00 91.31 90 LEU A CA 1
ATOM 672 C C . LEU A 1 90 ? -3.470 -2.638 -7.037 1.00 91.31 90 LEU A C 1
ATOM 674 O O . LEU A 1 90 ? -2.845 -1.582 -7.118 1.00 91.31 90 LEU A O 1
ATOM 678 N N . ARG A 1 91 ? -3.408 -3.570 -7.989 1.00 93.12 91 ARG A N 1
ATOM 679 C CA . ARG A 1 91 ? -2.585 -3.411 -9.185 1.00 93.12 91 ARG A CA 1
ATOM 680 C C . ARG A 1 91 ? -3.005 -2.172 -9.964 1.00 93.12 91 ARG A C 1
ATOM 682 O O . ARG A 1 91 ? -2.154 -1.349 -10.277 1.00 93.12 91 ARG A O 1
ATOM 689 N N . ARG A 1 92 ? -4.299 -2.001 -10.242 1.00 93.06 92 ARG A N 1
ATOM 690 C CA . ARG A 1 92 ? -4.828 -0.824 -10.946 1.00 93.06 92 ARG A CA 1
ATOM 691 C C . ARG A 1 92 ? -4.534 0.463 -10.177 1.00 93.06 92 ARG A C 1
ATOM 693 O O . ARG A 1 92 ? -4.151 1.456 -10.788 1.00 93.06 92 ARG A O 1
ATOM 700 N N . TYR A 1 93 ? -4.683 0.432 -8.854 1.00 90.81 93 TYR A N 1
ATOM 701 C CA . TYR A 1 93 ? -4.417 1.565 -7.976 1.00 90.81 93 TYR A CA 1
ATOM 702 C C . TYR A 1 93 ? -2.945 1.999 -7.992 1.00 90.81 93 TYR A C 1
ATOM 704 O O . TYR A 1 93 ? -2.649 3.187 -8.131 1.00 90.81 93 TYR A O 1
ATOM 712 N N . PHE A 1 94 ? -2.016 1.050 -7.854 1.00 91.44 94 PHE A N 1
ATOM 713 C CA . PHE A 1 94 ? -0.587 1.346 -7.839 1.00 91.44 94 PHE A CA 1
ATOM 714 C C . PHE A 1 94 ? -0.052 1.649 -9.237 1.00 91.44 94 PHE A C 1
ATOM 716 O O . PHE A 1 94 ? 0.744 2.566 -9.372 1.00 91.44 94 PHE A O 1
ATOM 723 N N . LEU A 1 95 ? -0.544 0.998 -10.295 1.00 91.00 95 LEU A N 1
ATOM 724 C CA . LEU A 1 95 ? -0.184 1.344 -11.678 1.00 91.00 95 LEU A CA 1
ATOM 725 C C . LEU A 1 95 ? -0.609 2.764 -12.073 1.00 91.00 95 LEU A C 1
ATOM 727 O O . LEU A 1 95 ? 0.026 3.361 -12.937 1.00 91.00 95 LEU A O 1
ATOM 731 N N . SER A 1 96 ? -1.648 3.329 -11.447 1.00 90.81 96 SER A N 1
ATOM 732 C CA . SER A 1 96 ? -1.987 4.742 -11.649 1.00 90.81 96 SER A CA 1
ATOM 733 C C . SER A 1 96 ? -1.077 5.706 -10.875 1.00 90.81 96 SER A C 1
ATOM 735 O O . SER A 1 96 ? -1.184 6.917 -11.053 1.00 90.81 96 SER A O 1
ATOM 737 N N . GLN A 1 97 ? -0.192 5.207 -10.006 1.00 87.19 97 GLN A N 1
ATOM 738 C CA . GLN A 1 97 ? 0.792 6.027 -9.306 1.00 87.19 97 GLN A CA 1
ATOM 739 C C . GLN A 1 97 ? 2.051 6.179 -10.161 1.00 87.19 97 GLN A C 1
ATOM 741 O O . GLN A 1 97 ? 2.758 5.209 -10.409 1.00 87.19 97 GLN A O 1
ATOM 746 N N . GLY A 1 98 ? 2.406 7.411 -10.529 1.00 86.75 98 GLY A N 1
ATOM 747 C CA . GLY A 1 98 ? 3.592 7.677 -11.358 1.00 86.75 98 GLY A CA 1
ATOM 748 C C . GLY A 1 98 ? 4.943 7.304 -10.727 1.00 86.75 98 GLY A C 1
ATOM 749 O O . GLY A 1 98 ? 5.961 7.367 -11.403 1.00 86.75 98 GLY A O 1
ATOM 750 N N . TRP A 1 99 ? 4.970 6.936 -9.442 1.00 87.56 99 TRP A N 1
ATOM 751 C CA . TRP A 1 99 ? 6.173 6.483 -8.736 1.00 87.56 99 TRP A CA 1
ATOM 752 C C . TRP A 1 99 ? 6.288 4.956 -8.632 1.00 87.56 99 TRP A C 1
ATOM 754 O O . TRP A 1 99 ? 7.348 4.466 -8.250 1.00 87.56 99 TRP A O 1
ATOM 764 N N . TYR A 1 100 ? 5.219 4.202 -8.907 1.00 92.56 100 TYR A N 1
ATOM 765 C CA . TYR A 1 100 ? 5.228 2.746 -8.794 1.00 92.56 100 TYR A CA 1
ATOM 766 C C . TYR A 1 100 ? 5.724 2.120 -10.093 1.00 92.56 100 TYR A C 1
ATOM 768 O O . TYR A 1 100 ? 5.192 2.389 -11.169 1.00 92.56 100 TYR A O 1
ATOM 776 N N . SER A 1 101 ? 6.707 1.234 -9.975 1.00 91.56 101 SER A N 1
ATOM 777 C CA . SER A 1 101 ? 7.171 0.398 -11.075 1.00 91.56 101 SER A CA 1
ATOM 778 C C . SER A 1 101 ? 7.281 -1.041 -10.578 1.00 91.56 101 SER A C 1
ATOM 780 O O . SER A 1 101 ? 8.067 -1.282 -9.661 1.00 91.56 101 SER A O 1
ATOM 782 N N . PRO A 1 102 ? 6.510 -1.995 -11.128 1.00 93.44 102 PRO A N 1
ATOM 783 C CA . PRO A 1 102 ? 6.619 -3.392 -10.732 1.00 93.44 102 PRO A CA 1
ATOM 784 C C . PRO A 1 102 ? 7.990 -3.960 -11.128 1.00 93.44 102 PRO A C 1
ATOM 786 O O . PRO A 1 102 ? 8.428 -3.806 -12.266 1.00 93.44 102 PRO A O 1
ATOM 789 N N . ASP A 1 103 ? 8.635 -4.637 -10.183 1.00 93.12 103 ASP A N 1
ATOM 790 C CA . ASP A 1 103 ? 9.899 -5.353 -10.326 1.00 93.12 103 ASP A CA 1
ATOM 791 C C . ASP A 1 103 ? 9.608 -6.863 -10.252 1.00 93.12 103 ASP A C 1
ATOM 793 O O . ASP A 1 103 ? 9.185 -7.352 -9.199 1.00 93.12 103 ASP A O 1
ATOM 797 N N . PRO A 1 104 ? 9.773 -7.629 -11.346 1.00 91.38 104 PRO A N 1
ATOM 798 C CA . PRO A 1 104 ? 9.523 -9.072 -11.329 1.00 91.38 104 PRO A CA 1
ATOM 799 C C . PRO A 1 104 ? 10.492 -9.825 -10.402 1.00 91.38 104 PRO A C 1
ATOM 801 O O . PRO A 1 104 ? 10.146 -10.892 -9.900 1.00 91.38 104 PRO A O 1
ATOM 804 N N . ASP A 1 105 ? 11.658 -9.239 -10.122 1.00 92.88 105 ASP A N 1
ATOM 805 C CA . ASP A 1 105 ? 12.689 -9.748 -9.213 1.00 92.88 105 ASP A CA 1
ATOM 806 C C . ASP A 1 105 ? 12.516 -9.252 -7.761 1.00 92.88 105 ASP A C 1
ATOM 808 O O . ASP A 1 105 ? 13.448 -9.323 -6.945 1.00 92.88 105 ASP A O 1
ATOM 812 N N . TYR A 1 106 ? 11.329 -8.733 -7.421 1.00 91.62 106 TYR A N 1
ATOM 813 C CA . TYR A 1 106 ? 11.011 -8.259 -6.079 1.00 91.62 106 TYR A CA 1
ATOM 814 C C . TYR A 1 106 ? 11.279 -9.330 -5.009 1.00 91.62 106 TYR A C 1
ATOM 816 O O . TYR A 1 106 ? 10.942 -10.505 -5.161 1.00 91.62 106 TYR A O 1
ATOM 824 N N . ASN A 1 107 ? 11.832 -8.897 -3.871 1.00 89.75 107 ASN A N 1
ATOM 825 C CA . ASN A 1 107 ? 12.062 -9.757 -2.718 1.00 89.75 107 ASN A CA 1
ATOM 826 C C . ASN A 1 107 ? 11.818 -9.008 -1.400 1.00 89.75 107 ASN A C 1
ATOM 828 O O . ASN A 1 107 ? 12.397 -7.943 -1.173 1.00 89.75 107 ASN A O 1
ATOM 832 N N . ASP A 1 108 ? 11.052 -9.606 -0.485 1.00 87.06 108 ASP A N 1
ATOM 833 C CA . ASP A 1 108 ? 10.751 -9.048 0.844 1.00 87.06 108 ASP A CA 1
ATOM 834 C C . ASP A 1 108 ? 11.999 -8.803 1.718 1.00 87.06 108 ASP A C 1
ATOM 836 O O . ASP A 1 108 ? 11.955 -8.063 2.705 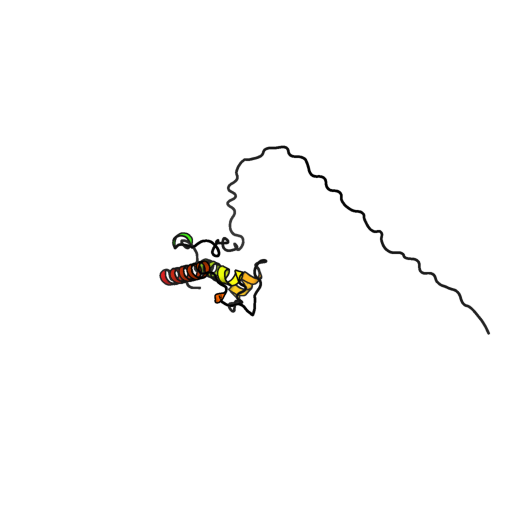1.00 87.06 108 ASP A O 1
ATOM 840 N N . SER A 1 109 ? 13.148 -9.387 1.364 1.00 90.19 109 SER A N 1
ATOM 841 C CA . SER A 1 109 ? 14.428 -9.122 2.031 1.00 90.19 109 SER A CA 1
ATOM 842 C C . SER A 1 109 ? 14.931 -7.696 1.810 1.00 90.19 109 SER A C 1
ATOM 844 O O . SER A 1 109 ? 15.691 -7.211 2.644 1.00 90.19 109 SER A O 1
ATOM 846 N N . ARG A 1 110 ? 14.489 -7.015 0.739 1.00 88.31 110 ARG A N 1
ATOM 847 C CA . ARG A 1 110 ? 14.845 -5.615 0.445 1.00 88.31 110 ARG A CA 1
ATOM 848 C C . ARG A 1 110 ? 14.186 -4.617 1.403 1.00 88.31 110 ARG A C 1
ATOM 850 O O . ARG A 1 110 ? 14.673 -3.501 1.542 1.00 88.31 110 ARG A O 1
ATOM 857 N N . LEU A 1 111 ? 13.117 -5.031 2.087 1.00 89.94 111 LEU A N 1
ATOM 858 C CA . LEU A 1 111 ? 12.426 -4.201 3.069 1.00 89.94 111 LEU A CA 1
ATOM 859 C C . LEU A 1 111 ? 13.298 -3.974 4.308 1.00 89.94 111 LEU A C 1
ATOM 861 O O . LEU A 1 111 ? 13.823 -4.917 4.916 1.00 89.94 111 LEU A O 1
ATOM 865 N N . SER A 1 112 ? 13.366 -2.719 4.736 1.00 90.50 112 SER A N 1
ATOM 866 C CA . SER A 1 112 ? 13.984 -2.306 5.987 1.00 90.50 112 SER A CA 1
ATOM 867 C C . SER A 1 112 ? 13.232 -2.865 7.197 1.00 90.50 112 SER A C 1
ATOM 869 O O . SER A 1 112 ? 12.051 -3.217 7.152 1.00 90.50 112 SER A O 1
ATOM 871 N N . ASN A 1 113 ? 13.912 -2.918 8.342 1.00 91.88 113 ASN A N 1
ATOM 872 C CA . ASN A 1 113 ? 13.301 -3.364 9.592 1.00 91.88 113 ASN A CA 1
ATOM 873 C C . ASN A 1 113 ? 12.129 -2.454 10.019 1.00 91.88 113 ASN A C 1
ATOM 875 O O . ASN A 1 113 ? 11.169 -2.933 10.617 1.00 91.88 113 ASN A O 1
ATOM 879 N N . VAL A 1 114 ? 12.194 -1.154 9.702 1.00 90.88 114 VAL A N 1
ATOM 880 C CA . VAL A 1 114 ? 11.110 -0.187 9.965 1.00 90.88 114 VAL A CA 1
ATOM 881 C C . VAL A 1 114 ? 9.873 -0.532 9.137 1.00 90.88 114 VAL A C 1
ATOM 883 O O . VAL A 1 114 ? 8.781 -0.666 9.681 1.00 90.88 114 VAL A O 1
ATOM 886 N N . GLU A 1 115 ? 10.065 -0.782 7.847 1.00 92.06 115 GLU A N 1
ATOM 887 C CA . GLU A 1 115 ? 9.009 -1.149 6.903 1.00 92.06 115 GLU A CA 1
ATOM 888 C C . GLU A 1 115 ? 8.309 -2.449 7.303 1.00 92.06 115 GLU A C 1
ATOM 890 O O . GLU A 1 115 ? 7.081 -2.505 7.373 1.00 92.06 115 GLU A O 1
ATOM 895 N N . LYS A 1 116 ? 9.087 -3.478 7.662 1.00 92.88 116 LYS A N 1
ATOM 896 C CA . LYS A 1 116 ? 8.551 -4.756 8.155 1.00 92.88 116 LYS A CA 1
ATOM 897 C C . LYS A 1 116 ? 7.722 -4.571 9.425 1.00 92.88 116 LYS A C 1
ATOM 899 O O . LYS A 1 116 ? 6.635 -5.136 9.534 1.00 92.88 116 LYS A O 1
ATOM 904 N N . LYS A 1 117 ? 8.207 -3.761 10.373 1.00 94.12 117 LYS A N 1
ATOM 905 C CA . LYS A 1 117 ? 7.477 -3.445 11.610 1.00 94.12 117 LYS A CA 1
ATOM 906 C C . LYS A 1 117 ? 6.176 -2.697 11.329 1.00 94.12 117 LYS A C 1
ATOM 908 O O . LYS A 1 117 ? 5.155 -3.049 11.908 1.00 94.12 117 LYS A O 1
ATOM 913 N N . ASN A 1 118 ? 6.195 -1.729 10.418 1.00 93.94 118 ASN A N 1
ATOM 914 C CA . ASN A 1 118 ? 5.009 -0.967 10.034 1.00 93.94 118 ASN A CA 1
ATOM 915 C C . ASN A 1 118 ? 3.968 -1.848 9.338 1.00 93.94 118 ASN A C 1
ATOM 917 O O . ASN A 1 118 ? 2.805 -1.843 9.731 1.00 93.94 118 ASN A O 1
ATOM 921 N N . ALA A 1 119 ? 4.380 -2.665 8.366 1.00 93.50 119 ALA A N 1
ATOM 922 C CA . ALA A 1 119 ? 3.481 -3.598 7.691 1.00 93.50 119 ALA A CA 1
ATOM 923 C C . ALA A 1 119 ? 2.845 -4.593 8.680 1.00 93.50 119 ALA A C 1
ATOM 925 O O . ALA A 1 119 ? 1.639 -4.846 8.617 1.00 93.50 119 ALA A O 1
ATOM 926 N N . ALA A 1 120 ? 3.636 -5.114 9.625 1.00 94.25 120 ALA A N 1
ATOM 927 C CA . ALA A 1 120 ? 3.152 -6.005 10.674 1.00 94.25 120 ALA A CA 1
ATOM 928 C C . ALA A 1 120 ? 2.187 -5.305 11.642 1.00 94.25 120 ALA A C 1
ATOM 930 O O . ALA A 1 120 ? 1.172 -5.894 12.014 1.00 94.25 120 ALA A O 1
ATOM 931 N N . LEU A 1 121 ? 2.473 -4.057 12.027 1.00 94.25 121 LEU A N 1
ATOM 932 C CA . LEU A 1 121 ? 1.593 -3.257 12.875 1.00 94.25 121 LEU A CA 1
ATOM 933 C C . LEU A 1 121 ? 0.239 -3.029 12.203 1.00 94.25 121 LEU A C 1
ATOM 935 O O . LEU A 1 121 ? -0.787 -3.274 12.830 1.00 94.25 121 LEU A O 1
ATOM 939 N N . ILE A 1 122 ? 0.234 -2.614 10.933 1.00 93.56 122 ILE A N 1
ATOM 940 C CA . ILE A 1 122 ? -1.004 -2.372 10.185 1.00 93.56 122 ILE A CA 1
ATOM 941 C C . ILE A 1 122 ? -1.814 -3.664 10.077 1.00 93.56 122 ILE A C 1
ATOM 943 O O . ILE A 1 122 ? -2.996 -3.671 10.400 1.00 93.56 122 ILE A O 1
ATOM 947 N N . LEU A 1 123 ? -1.180 -4.783 9.710 1.00 94.25 123 LEU A N 1
ATOM 948 C CA . LEU A 1 123 ? -1.856 -6.081 9.637 1.00 94.25 123 LEU A CA 1
ATOM 949 C C . LEU A 1 123 ? -2.434 -6.515 10.992 1.00 94.25 123 LEU A C 1
ATOM 951 O O . LEU A 1 123 ? -3.515 -7.099 11.060 1.00 94.25 123 LEU A O 1
ATOM 955 N N . ARG A 1 124 ? -1.704 -6.275 12.083 1.00 94.81 124 ARG A N 1
ATOM 956 C CA . ARG A 1 124 ? -2.185 -6.567 13.434 1.00 94.81 124 ARG A CA 1
ATOM 957 C C . ARG A 1 124 ? -3.413 -5.712 13.762 1.00 94.81 124 ARG A C 1
ATOM 959 O O . ARG A 1 124 ? -4.428 -6.277 14.153 1.00 94.81 124 ARG A O 1
ATOM 966 N N . TYR A 1 125 ? -3.339 -4.408 13.508 1.00 94.50 125 TYR A N 1
ATOM 967 C CA . TYR A 1 125 ? -4.438 -3.470 13.720 1.00 94.50 125 TYR A CA 1
ATOM 968 C C . TYR A 1 125 ? -5.685 -3.860 12.914 1.00 94.50 125 TYR A C 1
ATOM 970 O O . TYR A 1 125 ? -6.783 -3.911 13.458 1.00 94.50 125 TYR A O 1
ATOM 978 N N . GLN A 1 126 ? -5.516 -4.235 11.641 1.00 94.25 126 GLN A N 1
ATOM 979 C CA . GLN A 1 126 ? -6.616 -4.717 10.802 1.00 94.25 126 GLN A CA 1
ATOM 980 C C . GLN A 1 126 ? -7.325 -5.924 11.423 1.00 94.25 126 GLN A C 1
ATOM 982 O O . GLN A 1 126 ? -8.547 -5.927 11.516 1.00 94.25 126 GLN A O 1
ATOM 987 N N . ARG A 1 127 ? -6.572 -6.917 11.909 1.00 94.94 127 ARG A N 1
ATOM 988 C CA . ARG A 1 127 ? -7.145 -8.120 12.534 1.00 94.94 127 ARG A CA 1
ATOM 989 C C . ARG A 1 127 ? -7.814 -7.836 13.878 1.00 94.94 127 ARG A C 1
ATOM 991 O O . ARG A 1 127 ? -8.865 -8.397 14.153 1.00 94.94 127 ARG A O 1
ATOM 998 N N . GLU A 1 128 ? -7.228 -6.972 14.706 1.00 94.44 128 GLU A N 1
ATOM 999 C CA . GLU A 1 128 ? -7.793 -6.606 16.015 1.00 94.44 128 GLU A CA 1
ATOM 1000 C C . GLU A 1 128 ? -9.119 -5.839 15.881 1.00 94.44 128 GLU A C 1
ATOM 1002 O O . GLU A 1 128 ? -10.008 -6.007 16.712 1.00 94.44 128 GLU A O 1
ATOM 1007 N N . HIS A 1 129 ? -9.271 -5.041 14.819 1.00 93.00 129 HIS A N 1
ATOM 1008 C CA . HIS A 1 129 ? -10.460 -4.221 14.571 1.00 93.00 129 HIS A CA 1
ATOM 1009 C C . HIS A 1 129 ? -11.424 -4.803 13.520 1.00 93.00 129 HIS A C 1
ATOM 1011 O O . HIS A 1 129 ? -12.447 -4.185 13.233 1.00 93.00 129 HIS A O 1
ATOM 1017 N N . GLY A 1 130 ? -11.117 -5.963 12.928 1.00 93.44 130 GLY A N 1
ATOM 1018 C CA . GLY A 1 130 ? -11.916 -6.554 11.845 1.00 93.44 130 GLY A CA 1
ATOM 1019 C C . GLY A 1 130 ? -11.925 -5.723 10.553 1.00 93.44 130 GLY A C 1
ATOM 1020 O O . GLY A 1 130 ? -12.884 -5.773 9.790 1.00 93.44 130 GLY A O 1
ATOM 1021 N N . LEU A 1 131 ? -10.873 -4.936 10.314 1.00 91.06 131 LEU A N 1
ATOM 1022 C CA . LEU A 1 131 ? -10.685 -4.065 9.148 1.00 91.06 131 LEU A CA 1
ATOM 1023 C C . LEU A 1 131 ? -9.878 -4.772 8.047 1.00 91.06 131 LEU A C 1
ATOM 1025 O O . LEU A 1 131 ? -8.917 -4.223 7.494 1.00 91.06 131 LEU A O 1
ATOM 1029 N N . GLU A 1 132 ? -10.245 -6.016 7.765 1.00 83.25 132 GLU A N 1
ATOM 1030 C CA . GLU A 1 132 ? -9.675 -6.798 6.673 1.00 83.25 132 GLU A CA 1
ATOM 1031 C C . GLU A 1 132 ? -10.397 -6.447 5.368 1.00 83.25 132 GLU A C 1
ATOM 1033 O O . GLU A 1 132 ? -11.608 -6.218 5.349 1.00 83.25 132 GLU A O 1
ATOM 1038 N N . TRP A 1 133 ? -9.626 -6.341 4.29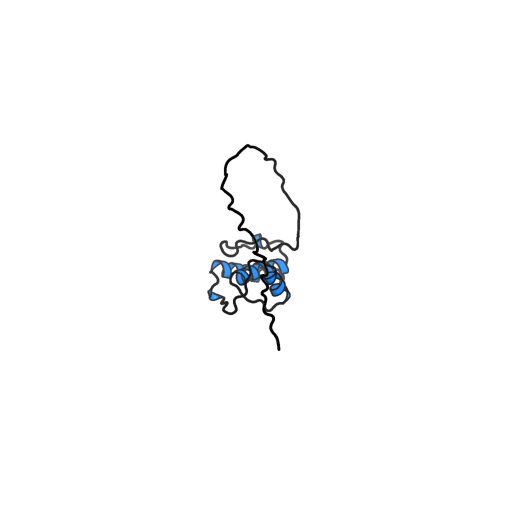3 1.00 75.69 133 TRP A N 1
ATOM 1039 C CA . TRP A 1 133 ? -10.108 -6.094 2.940 1.00 75.69 133 TRP A CA 1
ATOM 1040 C C . TRP A 1 133 ? -9.579 -7.202 2.041 1.00 75.69 133 TRP A C 1
ATOM 1042 O O . TRP A 1 133 ? -8.362 -7.497 2.157 1.00 75.69 133 TRP A O 1
#

pLDDT: mean 74.89, std 20.36, range [39.53, 94.94]